Protein AF-A0A2J7PIQ2-F1 (afdb_monomer_lite)

Sequence (91 aa):
LKIGNRCFENVAKFRYLGTTITDRNLIQEEIKRRLNSGNACYHSVQNLLWVDNIKMDLREIGCNGIDWIDLAQDRDQRRALVNTVMNLPVP

Structure (mmCIF, N/CA/C/O backbone):
data_AF-A0A2J7PIQ2-F1
#
_entry.id   AF-A0A2J7PIQ2-F1
#
loop_
_atom_site.group_PDB
_atom_site.id
_atom_site.type_symbol
_atom_site.label_atom_id
_atom_site.label_alt_id
_atom_site.label_comp_id
_atom_site.label_asym_id
_atom_site.label_entity_id
_atom_site.label_seq_id
_atom_site.pdbx_PDB_ins_code
_atom_site.Cartn_x
_atom_site.Cartn_y
_atom_site.Cartn_z
_atom_site.occupancy
_atom_site.B_iso_or_equiv
_atom_site.auth_seq_id
_atom_site.auth_comp_id
_atom_site.auth_asym_id
_atom_site.auth_atom_id
_atom_site.pdbx_PDB_model_num
ATOM 1 N N . LEU A 1 1 ? -29.247 2.905 28.392 1.00 84.12 1 LEU A N 1
ATOM 2 C CA . LEU A 1 1 ? -29.404 4.349 28.066 1.00 84.12 1 LEU A CA 1
ATOM 3 C C . LEU A 1 1 ? -30.666 4.523 27.224 1.00 84.12 1 LEU A C 1
ATOM 5 O O . LEU A 1 1 ? -30.859 3.714 26.329 1.00 84.12 1 LEU A O 1
ATOM 9 N N . LYS A 1 2 ? -31.540 5.502 27.491 1.00 90.06 2 LYS A N 1
ATOM 10 C CA . LYS A 1 2 ? -32.768 5.718 26.698 1.00 90.06 2 LYS A CA 1
ATOM 11 C C . LYS A 1 2 ? -32.707 7.086 26.014 1.00 90.06 2 LYS A C 1
ATOM 13 O O . LYS A 1 2 ? -32.539 8.086 26.702 1.00 90.06 2 LYS A O 1
ATOM 18 N N . ILE A 1 3 ? -32.800 7.119 24.683 1.00 90.75 3 ILE A N 1
ATOM 19 C CA . ILE A 1 3 ? -32.808 8.353 23.876 1.00 90.75 3 ILE A CA 1
ATOM 20 C C . ILE A 1 3 ? -34.059 8.327 22.992 1.00 90.75 3 ILE A C 1
ATOM 22 O O . ILE A 1 3 ? -34.175 7.497 22.084 1.00 90.75 3 ILE A O 1
ATOM 26 N N . GLY A 1 4 ? -35.016 9.216 23.272 1.00 92.44 4 GLY A N 1
ATOM 27 C CA . GLY A 1 4 ? -36.346 9.185 22.654 1.00 92.44 4 GLY A CA 1
ATOM 28 C C . GLY A 1 4 ? -37.064 7.855 22.925 1.00 92.44 4 GLY A C 1
ATOM 29 O O . GLY A 1 4 ? -37.094 7.380 24.061 1.00 92.44 4 GLY A O 1
ATOM 30 N N . ASN A 1 5 ? -37.583 7.216 21.870 1.00 93.06 5 ASN A N 1
ATOM 31 C CA . ASN A 1 5 ? -38.215 5.889 21.947 1.00 93.06 5 ASN A CA 1
ATOM 32 C C . ASN A 1 5 ? -37.235 4.705 21.845 1.00 93.06 5 ASN A C 1
ATOM 34 O O . ASN A 1 5 ? -37.675 3.559 21.791 1.00 93.06 5 ASN A O 1
ATOM 38 N N . ARG A 1 6 ? -35.916 4.940 21.820 1.00 92.12 6 ARG A N 1
ATOM 39 C CA . ARG A 1 6 ? -34.911 3.870 21.706 1.00 92.12 6 ARG A CA 1
ATOM 40 C C . ARG A 1 6 ? -34.251 3.578 23.052 1.00 92.12 6 ARG A C 1
ATOM 42 O O . ARG A 1 6 ? -33.761 4.491 23.718 1.00 92.12 6 ARG A O 1
ATOM 49 N N . CYS A 1 7 ? -34.216 2.299 23.422 1.00 91.56 7 CYS A N 1
ATOM 50 C CA . CYS A 1 7 ? -33.466 1.779 24.563 1.00 91.56 7 CYS A CA 1
ATOM 51 C C . CYS A 1 7 ? -32.179 1.118 24.063 1.00 91.56 7 CYS A C 1
ATOM 53 O O . CYS A 1 7 ? -32.215 0.301 23.149 1.00 91.56 7 CYS A O 1
ATOM 55 N N . PHE A 1 8 ? -31.055 1.478 24.671 1.00 86.69 8 PHE A N 1
ATOM 56 C CA . PHE A 1 8 ? -29.738 0.932 24.370 1.00 86.69 8 PHE A CA 1
ATOM 57 C C . PHE A 1 8 ? -29.245 0.089 25.540 1.00 86.69 8 PHE A C 1
ATOM 59 O O . PHE A 1 8 ? -29.218 0.567 26.687 1.00 86.69 8 PHE A O 1
ATOM 66 N N . GLU A 1 9 ? -28.839 -1.133 25.216 1.00 87.75 9 GLU A N 1
ATOM 67 C CA . GLU A 1 9 ? -28.205 -2.086 26.122 1.00 87.75 9 GLU A CA 1
ATOM 68 C C . GLU A 1 9 ? -26.734 -1.732 26.359 1.00 87.75 9 GLU A C 1
ATOM 70 O O . GLU A 1 9 ? -26.084 -1.085 25.534 1.00 87.75 9 GLU A O 1
ATOM 75 N N . ASN A 1 10 ? -26.209 -2.144 27.513 1.00 84.56 10 ASN A N 1
ATOM 76 C CA . ASN A 1 10 ? -24.784 -2.043 27.793 1.00 84.56 10 ASN A CA 1
ATOM 77 C C . ASN A 1 10 ? -24.058 -3.205 27.102 1.00 84.56 10 ASN A C 1
ATOM 79 O O . ASN A 1 10 ? -24.435 -4.361 27.278 1.00 84.56 10 ASN A O 1
ATOM 83 N N . VAL A 1 11 ? -23.021 -2.892 26.326 1.00 85.31 11 VAL A N 1
ATOM 84 C CA . VAL A 1 11 ? -22.193 -3.888 25.641 1.00 85.31 11 VAL A CA 1
ATOM 85 C C . VAL A 1 11 ? -20.720 -3.632 25.946 1.00 85.31 11 VAL A C 1
ATOM 87 O O . VAL A 1 11 ? -20.246 -2.503 25.849 1.00 85.31 11 VAL A O 1
ATOM 90 N N . ALA A 1 12 ? -19.977 -4.689 26.283 1.00 84.94 12 ALA A N 1
ATOM 91 C CA . ALA A 1 12 ? -18.555 -4.592 26.640 1.00 84.94 12 ALA A CA 1
ATOM 92 C C . ALA A 1 12 ? -17.645 -4.232 25.447 1.00 84.94 12 ALA A C 1
ATOM 94 O O . ALA A 1 12 ? -16.556 -3.682 25.609 1.00 84.94 12 ALA A O 1
ATOM 95 N N . LYS A 1 13 ? -18.079 -4.550 24.222 1.00 86.25 13 LYS A N 1
ATOM 96 C CA . LYS A 1 13 ? -17.420 -4.120 22.986 1.00 86.25 13 LYS A CA 1
ATOM 97 C C . LYS A 1 13 ? -18.467 -3.735 21.954 1.00 86.25 13 LYS A C 1
ATOM 99 O O . LYS A 1 13 ? -19.460 -4.441 21.787 1.00 86.25 13 LYS A O 1
ATOM 104 N N . PHE A 1 14 ? -18.202 -2.677 21.208 1.00 86.69 14 PHE A N 1
ATOM 105 C CA . PHE A 1 14 ? -19.035 -2.252 20.093 1.00 86.69 14 PHE A CA 1
ATOM 106 C C . PHE A 1 14 ? -18.159 -1.949 18.883 1.00 86.69 14 PHE A C 1
ATOM 108 O O . PHE A 1 14 ? -17.078 -1.382 19.025 1.00 86.69 14 PHE A O 1
ATOM 115 N N . ARG A 1 15 ? -18.602 -2.332 17.683 1.00 87.12 15 ARG A N 1
ATOM 116 C CA . ARG A 1 15 ? -17.897 -1.983 16.448 1.00 87.12 15 ARG A CA 1
ATOM 117 C C . ARG A 1 15 ? -18.581 -0.796 15.791 1.00 87.12 15 ARG A C 1
ATOM 119 O O . ARG A 1 15 ? -19.750 -0.881 15.438 1.00 87.12 15 ARG A O 1
ATOM 126 N N . TYR A 1 16 ? -17.821 0.265 15.558 1.00 84.69 16 TYR A N 1
ATOM 127 C CA . TYR A 1 16 ? -18.278 1.466 14.878 1.00 84.69 16 TYR A CA 1
ATOM 128 C C . TYR A 1 16 ? -17.288 1.875 13.790 1.00 84.69 16 TYR A C 1
ATOM 130 O O . TYR A 1 16 ? -16.118 2.119 14.084 1.00 84.69 16 TYR A O 1
ATOM 138 N N . LEU A 1 17 ? -17.749 1.925 12.533 1.00 84.25 17 LEU A N 1
ATOM 139 C CA . LEU A 1 17 ? -16.933 2.310 11.368 1.00 84.25 17 LEU A CA 1
ATOM 140 C C . LEU A 1 17 ? -15.586 1.563 11.307 1.00 84.25 17 LEU A C 1
ATOM 142 O O . LEU A 1 17 ? -14.530 2.150 11.099 1.00 84.25 17 LEU A O 1
ATOM 146 N N . GLY A 1 18 ? -15.614 0.257 11.590 1.00 83.06 18 GLY A N 1
ATOM 147 C CA . GLY A 1 18 ? -14.412 -0.584 11.628 1.00 83.06 18 GLY A CA 1
ATOM 148 C C . GLY A 1 18 ? -13.570 -0.479 12.908 1.00 83.06 18 GLY A C 1
ATOM 149 O O . GLY A 1 18 ? -12.659 -1.276 13.091 1.00 83.06 18 GLY A O 1
ATOM 150 N N . THR A 1 19 ? -13.898 0.424 13.834 1.00 80.69 19 THR A N 1
ATOM 151 C CA . THR A 1 19 ? -13.226 0.579 15.136 1.00 80.69 19 THR A CA 1
ATOM 152 C C . THR A 1 19 ? -13.925 -0.241 16.205 1.00 80.69 19 THR A C 1
ATOM 154 O O . THR A 1 19 ? -15.141 -0.148 16.347 1.00 80.69 19 THR A O 1
ATOM 157 N N . THR A 1 20 ? -13.178 -1.025 16.985 1.00 85.25 20 THR A N 1
ATOM 158 C CA . THR A 1 20 ? -13.741 -1.691 18.168 1.00 85.25 20 THR A CA 1
ATOM 159 C C . THR A 1 20 ? -13.579 -0.776 19.377 1.00 85.25 20 THR A C 1
ATOM 161 O O . THR A 1 20 ? -12.471 -0.570 19.859 1.00 85.25 20 THR A O 1
ATOM 164 N N . ILE A 1 21 ? -14.691 -0.222 19.850 1.00 83.19 21 ILE A N 1
ATOM 165 C CA . ILE A 1 21 ? -14.772 0.597 21.056 1.00 83.19 21 ILE A CA 1
ATOM 166 C C . ILE A 1 21 ? -15.014 -0.353 22.228 1.00 83.19 21 ILE A C 1
ATOM 168 O O . ILE A 1 21 ? -15.967 -1.135 22.209 1.00 83.19 21 ILE A O 1
ATOM 172 N N . THR A 1 22 ? -14.137 -0.310 23.225 1.00 83.56 22 THR A N 1
ATOM 173 C CA . THR A 1 22 ? -14.263 -1.087 24.461 1.00 83.56 22 THR A CA 1
ATOM 174 C C . THR A 1 22 ? -14.199 -0.159 25.664 1.00 83.56 22 THR A C 1
ATOM 176 O O . THR A 1 22 ? -13.627 0.929 25.604 1.00 83.56 22 THR A O 1
ATOM 179 N N . ASP A 1 23 ? -14.764 -0.614 26.772 1.00 77.44 23 ASP A N 1
ATOM 180 C CA . ASP A 1 23 ? -14.681 0.024 28.087 1.00 77.44 23 ASP A CA 1
ATOM 181 C C . ASP A 1 23 ? -13.247 0.071 28.655 1.00 77.44 23 ASP A C 1
ATOM 183 O O . ASP A 1 23 ? -12.948 0.867 29.540 1.00 77.44 23 ASP A O 1
ATOM 187 N N . ARG A 1 24 ? -12.327 -0.732 28.107 1.00 76.81 24 ARG A N 1
ATOM 188 C CA . ARG A 1 24 ? -10.932 -0.869 28.566 1.00 76.81 24 ARG A CA 1
ATOM 189 C C . ARG A 1 24 ? -9.971 0.225 28.077 1.00 76.81 24 ARG A C 1
ATOM 191 O O . ARG A 1 24 ? -8.763 0.019 28.120 1.00 76.81 24 ARG A O 1
ATOM 198 N N . ASN A 1 25 ? -10.474 1.358 27.583 1.00 70.88 25 ASN A N 1
ATOM 199 C CA . ASN A 1 25 ? -9.673 2.500 27.108 1.00 70.88 25 ASN A CA 1
ATOM 200 C C . ASN A 1 25 ? -8.547 2.127 26.107 1.00 70.88 25 ASN A C 1
ATOM 202 O O . ASN A 1 25 ? -7.479 2.735 26.079 1.00 70.88 25 ASN A O 1
ATOM 206 N N . LEU A 1 26 ? -8.781 1.125 25.250 1.00 80.06 26 LEU A N 1
ATOM 207 C CA . LEU A 1 26 ? -7.792 0.595 24.292 1.00 80.06 26 LEU A CA 1
ATOM 208 C C . LEU A 1 26 ? -7.572 1.491 23.061 1.00 80.06 26 LEU A C 1
ATOM 210 O O . LEU A 1 26 ? -6.985 1.062 22.070 1.00 80.06 26 LEU A O 1
ATOM 214 N N . ILE A 1 27 ? -8.045 2.736 23.103 1.00 80.06 27 ILE A N 1
ATOM 215 C CA . ILE A 1 27 ? -7.997 3.667 21.972 1.00 80.06 27 ILE A CA 1
ATOM 216 C C . ILE A 1 27 ? -6.545 3.950 21.568 1.00 80.06 27 ILE A C 1
ATOM 218 O O . ILE A 1 27 ? -6.243 3.983 20.381 1.00 80.06 27 ILE A O 1
ATOM 222 N N . GLN A 1 28 ? -5.635 4.079 22.537 1.00 83.25 28 GLN A N 1
ATOM 223 C CA . GLN A 1 28 ? -4.209 4.303 22.267 1.00 83.25 28 GLN A CA 1
ATOM 224 C C . GLN A 1 28 ? -3.573 3.132 21.501 1.00 83.25 28 GLN A C 1
ATOM 226 O O . GLN A 1 28 ? -2.882 3.340 20.505 1.00 83.25 28 GLN A O 1
ATOM 231 N N . GLU A 1 29 ? -3.861 1.896 21.912 1.00 86.12 29 GLU A N 1
ATOM 232 C CA . GLU A 1 29 ? -3.366 0.691 21.236 1.00 86.12 29 GLU A CA 1
ATOM 233 C C . GLU A 1 29 ? -3.963 0.532 19.832 1.00 86.12 29 GLU A C 1
ATOM 235 O O . GLU A 1 29 ? -3.264 0.155 18.892 1.00 86.12 29 GLU A O 1
ATOM 240 N N . GLU A 1 30 ? -5.241 0.866 19.656 1.00 85.25 30 GLU A N 1
ATOM 241 C CA . GLU A 1 30 ? -5.900 0.864 18.348 1.00 85.25 30 GLU A CA 1
ATOM 242 C C . GLU A 1 30 ? -5.308 1.929 17.407 1.00 85.25 30 GLU A C 1
ATOM 244 O O . GLU A 1 30 ? -5.026 1.631 16.244 1.00 85.25 30 GLU A O 1
ATOM 249 N N . ILE A 1 31 ? -5.051 3.148 17.902 1.00 87.31 31 ILE A N 1
ATOM 250 C CA . ILE A 1 31 ? -4.379 4.216 17.141 1.00 87.31 31 ILE A CA 1
ATOM 251 C C . ILE A 1 31 ? -2.986 3.749 16.709 1.00 87.31 31 ILE A C 1
ATOM 253 O O . ILE A 1 31 ? -2.647 3.835 15.527 1.00 87.31 31 ILE A O 1
ATOM 257 N N . LYS A 1 32 ? -2.201 3.191 17.638 1.00 92.50 32 LYS A N 1
ATOM 258 C CA . LYS A 1 32 ? -0.862 2.663 17.352 1.00 92.50 32 LYS A CA 1
ATOM 259 C C . LYS A 1 32 ? -0.898 1.557 16.296 1.00 92.50 32 LYS A C 1
ATOM 261 O O . LYS A 1 32 ? -0.093 1.568 15.368 1.00 92.50 32 LYS A O 1
ATOM 266 N N . ARG A 1 33 ? -1.851 0.623 16.388 1.00 90.06 33 ARG A N 1
ATOM 267 C CA . ARG A 1 33 ? -2.033 -0.450 15.394 1.00 90.06 33 ARG A CA 1
ATOM 268 C C . ARG A 1 33 ? -2.343 0.093 14.002 1.00 90.06 33 ARG A C 1
ATOM 270 O O . ARG A 1 33 ? -1.750 -0.375 13.033 1.00 90.06 33 ARG A O 1
ATOM 277 N N . ARG A 1 34 ? -3.227 1.088 13.895 1.00 91.19 34 ARG A N 1
ATOM 278 C CA . ARG A 1 34 ? -3.572 1.721 12.611 1.00 91.19 34 ARG A CA 1
ATOM 279 C C . ARG A 1 34 ? -2.401 2.469 12.006 1.00 91.19 34 ARG A C 1
ATOM 281 O O . ARG A 1 34 ? -2.160 2.323 10.813 1.00 91.19 34 ARG A O 1
ATOM 288 N N . LEU A 1 35 ? -1.658 3.212 12.823 1.00 93.94 35 LEU A N 1
ATOM 289 C CA . LEU A 1 35 ? -0.460 3.910 12.369 1.00 93.94 35 LEU A CA 1
ATOM 290 C C . LEU A 1 35 ? 0.588 2.917 11.854 1.00 93.94 35 LEU A C 1
ATOM 292 O O . LEU A 1 35 ? 1.106 3.091 10.759 1.00 93.94 3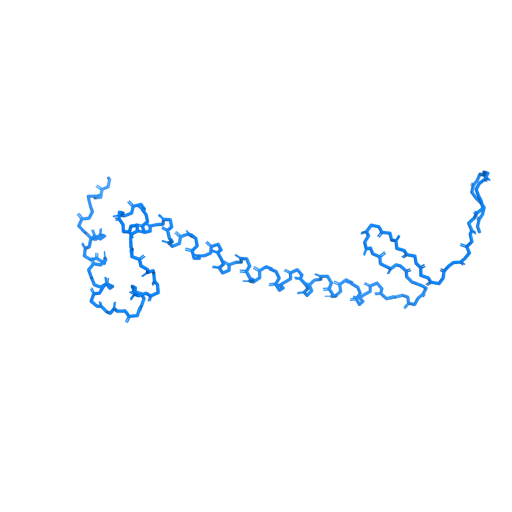5 LEU A O 1
ATOM 296 N N . ASN A 1 36 ? 0.841 1.833 12.591 1.00 95.75 36 ASN A N 1
ATOM 297 C CA . ASN A 1 36 ? 1.787 0.798 12.172 1.00 95.75 36 ASN A CA 1
ATOM 298 C C . ASN A 1 36 ? 1.361 0.115 10.864 1.00 95.75 36 ASN A C 1
ATOM 300 O O . ASN A 1 36 ? 2.192 -0.092 9.982 1.00 95.75 36 ASN A O 1
ATOM 304 N N . SER A 1 37 ? 0.073 -0.211 10.717 1.00 94.38 37 SER A N 1
ATOM 305 C CA . SER A 1 37 ? -0.461 -0.779 9.474 1.00 94.38 37 SER A CA 1
ATOM 306 C C . SER A 1 37 ? -0.360 0.207 8.307 1.00 94.38 37 SER A C 1
ATOM 308 O O . SER A 1 37 ? 0.041 -0.187 7.212 1.00 94.38 37 SER A O 1
ATOM 310 N N . GLY A 1 38 ? -0.661 1.486 8.550 1.00 94.62 38 GLY A N 1
ATOM 311 C CA . GLY A 1 38 ? -0.509 2.561 7.574 1.00 94.62 38 GLY A CA 1
ATOM 312 C C . GLY A 1 38 ? 0.942 2.738 7.134 1.00 94.62 38 GLY A C 1
ATOM 313 O O . GLY A 1 38 ? 1.201 2.776 5.939 1.00 94.62 38 GLY A O 1
ATOM 314 N N . ASN A 1 39 ? 1.894 2.743 8.069 1.00 95.12 39 ASN A N 1
ATOM 315 C CA . ASN A 1 39 ? 3.323 2.833 7.763 1.00 95.12 39 ASN A CA 1
ATOM 316 C C . ASN A 1 39 ? 3.823 1.625 6.961 1.00 95.12 39 ASN A C 1
ATOM 318 O O . ASN A 1 39 ? 4.579 1.795 6.007 1.00 95.12 39 ASN A O 1
ATOM 322 N N . ALA A 1 40 ? 3.387 0.410 7.308 1.00 93.25 40 ALA A N 1
ATOM 323 C CA . ALA A 1 40 ? 3.736 -0.789 6.547 1.00 93.25 40 ALA A CA 1
ATOM 324 C C . ALA A 1 40 ? 3.223 -0.708 5.097 1.00 93.25 40 ALA A C 1
ATOM 326 O O . ALA A 1 40 ? 3.959 -1.010 4.155 1.00 93.25 40 ALA A O 1
ATOM 327 N N . CYS A 1 41 ? 1.982 -0.244 4.912 1.00 93.81 41 CYS A N 1
ATOM 328 C CA . CYS A 1 41 ? 1.413 0.002 3.589 1.00 93.81 41 CYS A CA 1
ATOM 329 C C . CYS A 1 41 ? 2.182 1.104 2.843 1.00 93.81 41 CYS A C 1
ATOM 331 O O . CYS A 1 41 ? 2.583 0.900 1.702 1.00 93.81 41 CYS A O 1
ATOM 333 N N . TYR A 1 42 ? 2.464 2.228 3.508 1.00 90.56 42 TYR A N 1
ATOM 334 C CA . TYR A 1 42 ? 3.194 3.362 2.947 1.00 90.56 42 TYR A CA 1
ATOM 335 C C . TYR A 1 42 ? 4.552 2.941 2.382 1.00 90.56 42 TYR A C 1
ATOM 337 O O . TYR A 1 42 ? 4.822 3.198 1.215 1.00 90.56 42 TYR A O 1
ATOM 345 N N . HIS A 1 43 ? 5.373 2.228 3.156 1.00 89.44 43 HIS A N 1
ATOM 346 C CA . HIS A 1 43 ? 6.680 1.769 2.678 1.00 89.44 43 HIS A CA 1
ATOM 347 C C . HIS A 1 43 ? 6.574 0.766 1.524 1.00 89.44 43 HIS A C 1
ATOM 349 O O . HIS A 1 43 ? 7.389 0.796 0.604 1.00 89.44 43 HIS A O 1
ATOM 355 N N . SER A 1 44 ? 5.557 -0.097 1.541 1.00 85.12 44 SER A N 1
ATOM 356 C CA . SER A 1 44 ? 5.324 -1.053 0.454 1.00 85.12 44 SER A CA 1
ATOM 357 C C . SER A 1 44 ? 4.941 -0.338 -0.847 1.00 85.12 44 SER A C 1
ATOM 359 O O . SER A 1 44 ? 5.495 -0.629 -1.904 1.00 85.12 44 SER A O 1
ATOM 361 N N . VAL A 1 45 ? 4.032 0.638 -0.768 1.00 88.81 45 VAL A N 1
ATOM 362 C CA . VAL A 1 45 ? 3.559 1.421 -1.921 1.00 88.81 45 VAL A CA 1
ATOM 363 C C . VAL A 1 45 ? 4.624 2.399 -2.417 1.00 88.81 45 VAL A C 1
ATOM 365 O O . VAL A 1 45 ? 4.771 2.572 -3.621 1.00 88.81 45 VAL A O 1
ATOM 368 N N . GLN A 1 46 ? 5.406 3.005 -1.522 1.00 90.06 46 GLN A N 1
ATOM 369 C CA . GLN A 1 46 ? 6.481 3.929 -1.882 1.00 90.06 46 GLN A CA 1
ATOM 370 C C . GLN A 1 46 ? 7.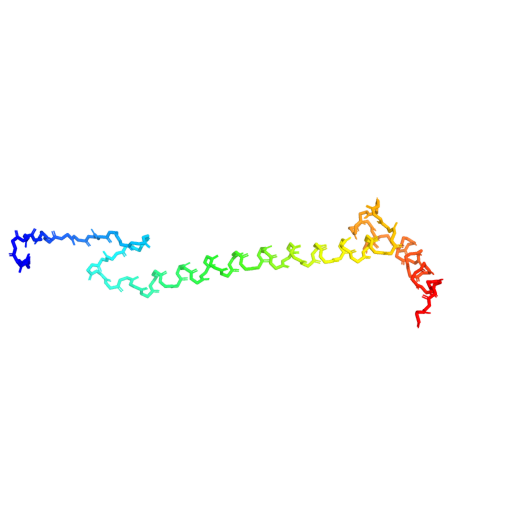505 3.265 -2.811 1.00 90.06 46 GLN A C 1
ATOM 372 O O . GLN A 1 46 ? 7.904 3.869 -3.803 1.00 90.06 46 GLN A O 1
ATOM 377 N N . ASN A 1 47 ? 7.888 2.018 -2.525 1.00 84.06 47 ASN A N 1
ATOM 378 C CA . ASN A 1 47 ? 8.813 1.265 -3.372 1.00 84.06 47 ASN A CA 1
ATOM 379 C C . ASN A 1 47 ? 8.219 0.967 -4.754 1.00 84.06 47 ASN A C 1
ATOM 381 O O . ASN A 1 47 ? 8.922 1.088 -5.754 1.00 84.06 47 ASN A O 1
ATOM 385 N N . LEU A 1 48 ? 6.930 0.618 -4.816 1.00 87.00 48 LEU A N 1
ATOM 386 C CA . LEU A 1 48 ? 6.236 0.372 -6.084 1.00 87.00 48 LEU A CA 1
ATOM 387 C C . LEU A 1 48 ? 6.204 1.633 -6.952 1.00 87.00 48 LEU A C 1
ATOM 389 O O . LEU A 1 48 ? 6.615 1.583 -8.105 1.00 87.00 48 LEU A O 1
ATOM 393 N N . LEU A 1 49 ? 5.822 2.775 -6.373 1.00 89.00 49 LEU A N 1
ATOM 394 C CA . LEU A 1 49 ? 5.801 4.057 -7.084 1.00 89.00 49 LEU A CA 1
ATOM 395 C C . LEU A 1 49 ? 7.188 4.459 -7.602 1.00 89.00 49 LEU A C 1
ATOM 397 O O . LEU A 1 49 ? 7.307 5.024 -8.685 1.00 89.00 49 LEU A O 1
ATOM 401 N N . TRP A 1 50 ? 8.244 4.165 -6.841 1.00 86.62 50 TRP A N 1
ATOM 402 C CA . TRP A 1 50 ? 9.615 4.454 -7.262 1.00 86.62 50 TRP A CA 1
ATOM 403 C C . TRP A 1 50 ? 10.034 3.608 -8.471 1.00 86.62 50 TRP A C 1
ATOM 405 O O . TRP A 1 50 ? 10.603 4.134 -9.426 1.00 86.62 50 TRP A O 1
ATOM 415 N N . VAL A 1 51 ? 9.700 2.314 -8.461 1.00 85.81 51 VAL A N 1
ATOM 416 C CA . VAL A 1 51 ? 9.946 1.403 -9.590 1.00 85.81 51 VAL A CA 1
ATOM 417 C C . VAL A 1 51 ? 9.124 1.805 -10.817 1.00 85.81 51 VAL A C 1
ATOM 419 O O . VAL A 1 51 ? 9.652 1.804 -11.928 1.00 85.81 51 VAL A O 1
ATOM 422 N N . ASP A 1 52 ? 7.860 2.190 -10.631 1.00 87.81 52 ASP A N 1
ATOM 423 C CA . ASP A 1 52 ? 6.990 2.630 -11.724 1.00 87.81 52 ASP A CA 1
ATOM 424 C C . ASP A 1 52 ? 7.510 3.912 -12.390 1.00 87.81 52 ASP A C 1
ATOM 426 O O . ASP A 1 52 ? 7.498 4.001 -13.618 1.00 87.81 52 ASP A O 1
ATOM 430 N N . ASN A 1 53 ? 8.045 4.860 -11.611 1.00 87.62 53 ASN A N 1
ATOM 431 C CA . ASN A 1 53 ? 8.683 6.063 -12.151 1.00 87.62 53 ASN A CA 1
ATOM 432 C C . ASN A 1 53 ? 9.922 5.722 -12.992 1.00 87.62 53 ASN A C 1
ATOM 434 O O . ASN A 1 53 ? 10.025 6.175 -14.126 1.00 87.62 53 ASN A O 1
ATOM 438 N N . ILE A 1 54 ? 10.817 4.858 -12.497 1.00 86.06 54 ILE A N 1
ATOM 439 C CA . ILE A 1 54 ? 11.995 4.416 -13.269 1.00 86.06 54 ILE A CA 1
ATOM 440 C C . ILE A 1 54 ? 11.562 3.741 -14.573 1.00 86.06 54 ILE A C 1
ATOM 442 O O . ILE A 1 54 ? 12.123 3.992 -15.639 1.00 86.06 54 ILE A O 1
ATOM 446 N N . LYS A 1 55 ? 10.542 2.882 -14.507 1.00 87.00 55 LYS A N 1
ATOM 447 C CA . LYS A 1 55 ? 10.010 2.188 -15.680 1.00 87.00 55 LYS A CA 1
ATOM 448 C C . LYS A 1 55 ? 9.388 3.158 -16.688 1.00 87.00 55 LYS A C 1
ATOM 450 O O . LYS A 1 55 ? 9.491 2.931 -17.894 1.00 87.00 55 LYS A O 1
ATOM 455 N N . MET A 1 56 ? 8.753 4.224 -16.209 1.00 87.50 56 MET A N 1
ATOM 456 C CA . MET A 1 56 ? 8.203 5.289 -17.042 1.00 87.50 56 MET A CA 1
ATOM 457 C C . MET A 1 56 ? 9.309 6.093 -17.738 1.00 87.50 56 MET A C 1
ATOM 459 O O . MET A 1 56 ? 9.225 6.283 -18.950 1.00 87.50 56 MET A O 1
ATOM 463 N N . ASP A 1 57 ? 10.370 6.469 -17.025 1.00 86.12 57 ASP A N 1
ATOM 464 C CA . ASP A 1 57 ? 11.510 7.192 -17.606 1.00 86.12 57 ASP A CA 1
ATOM 465 C C . ASP A 1 57 ? 12.219 6.337 -18.672 1.00 86.12 57 ASP A C 1
ATOM 467 O O . ASP A 1 57 ? 12.504 6.792 -19.780 1.00 86.12 57 ASP A O 1
ATOM 471 N N . LEU A 1 58 ? 12.434 5.045 -18.393 1.00 86.25 58 LEU A N 1
ATOM 472 C CA . LEU A 1 58 ? 12.989 4.103 -19.373 1.00 86.25 58 LEU A CA 1
ATOM 473 C C . LEU A 1 58 ? 12.103 3.978 -20.618 1.00 86.25 58 LEU A C 1
ATOM 475 O O . LEU A 1 58 ? 12.618 3.835 -21.730 1.00 86.25 58 LEU A O 1
ATOM 479 N N . ARG A 1 59 ? 10.778 4.053 -20.456 1.00 86.69 59 ARG A N 1
ATOM 480 C CA . ARG A 1 59 ? 9.834 4.060 -21.577 1.00 86.69 59 ARG A CA 1
ATOM 481 C C . ARG A 1 59 ? 9.975 5.304 -22.442 1.00 86.69 59 ARG A C 1
ATOM 483 O O . ARG A 1 59 ? 9.912 5.179 -23.665 1.00 86.69 59 ARG A O 1
ATOM 490 N N . GLU A 1 60 ? 10.155 6.466 -21.830 1.00 86.19 60 GLU A N 1
ATOM 491 C CA . GLU A 1 60 ? 10.336 7.736 -22.534 1.00 86.19 60 GLU A CA 1
ATOM 492 C C . GLU A 1 60 ? 11.614 7.736 -23.385 1.00 86.19 60 GLU A C 1
ATOM 494 O O . GLU A 1 60 ? 11.596 8.166 -24.535 1.00 86.19 60 GLU A O 1
ATOM 499 N N . ILE A 1 61 ? 12.689 7.135 -22.869 1.00 84.19 61 ILE A N 1
ATOM 500 C CA . ILE A 1 61 ? 13.977 6.992 -23.567 1.00 84.19 61 ILE A CA 1
ATOM 501 C C . ILE A 1 61 ? 13.925 5.903 -24.669 1.00 84.19 61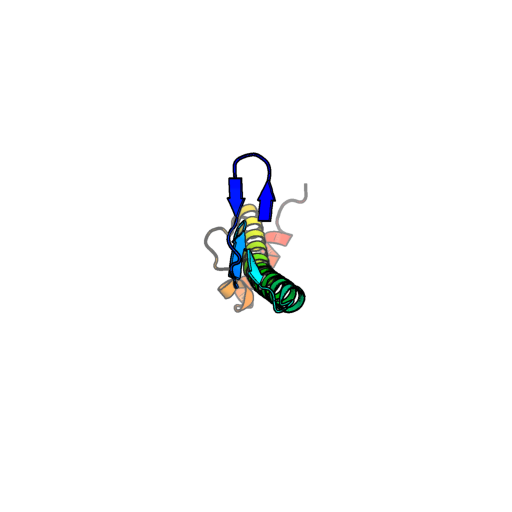 ILE A C 1
ATOM 503 O O . ILE A 1 61 ? 14.851 5.761 -25.466 1.00 84.19 61 ILE A O 1
ATOM 507 N N . GLY A 1 62 ? 12.837 5.127 -24.756 1.00 83.31 62 GLY A N 1
ATOM 508 C CA . GLY A 1 62 ? 12.664 4.049 -25.739 1.00 83.31 62 GLY A CA 1
ATOM 509 C C . GLY A 1 62 ? 13.206 2.682 -25.296 1.00 83.31 62 GLY A C 1
ATOM 510 O O . GLY A 1 62 ? 13.213 1.735 -26.082 1.00 83.31 62 GLY A O 1
ATOM 511 N N . CYS A 1 63 ? 13.592 2.529 -24.029 1.00 81.62 63 CYS A N 1
ATOM 512 C CA . CYS A 1 63 ? 14.139 1.306 -23.431 1.00 81.62 63 CYS A CA 1
ATOM 513 C C . CYS A 1 63 ? 13.058 0.362 -22.850 1.00 81.62 63 CYS A C 1
ATOM 515 O O . CYS A 1 63 ? 13.294 -0.330 -21.864 1.00 81.62 63 CYS A O 1
ATOM 517 N N . ASN A 1 64 ? 11.872 0.293 -23.469 1.00 76.62 64 ASN A N 1
ATOM 518 C CA . ASN A 1 64 ? 10.687 -0.432 -22.964 1.00 76.62 64 ASN A CA 1
ATOM 519 C C . ASN A 1 64 ? 10.877 -1.932 -22.669 1.00 76.62 64 ASN A C 1
ATOM 521 O O . ASN A 1 64 ? 10.085 -2.510 -21.928 1.00 76.62 64 ASN A O 1
ATOM 525 N N . GLY A 1 65 ? 11.862 -2.574 -23.299 1.00 78.50 65 GLY A N 1
ATOM 526 C CA . GLY A 1 65 ? 12.108 -4.013 -23.183 1.00 78.50 65 GLY A CA 1
ATOM 527 C C . GLY A 1 65 ? 13.192 -4.398 -22.179 1.00 78.50 65 GLY A C 1
ATOM 528 O O . GLY A 1 65 ? 13.501 -5.581 -22.081 1.00 78.50 65 GLY A O 1
ATOM 529 N N . ILE A 1 66 ? 13.798 -3.431 -21.486 1.00 81.00 66 ILE A N 1
ATOM 530 C CA . ILE A 1 66 ? 14.931 -3.688 -20.599 1.00 81.00 66 ILE A CA 1
ATOM 531 C C . ILE A 1 66 ? 14.443 -3.795 -19.151 1.00 81.00 66 ILE A C 1
ATOM 533 O O . ILE A 1 66 ? 13.749 -2.901 -18.664 1.00 81.00 66 ILE A O 1
ATOM 537 N N . ASP A 1 67 ? 14.807 -4.879 -18.459 1.00 84.50 67 ASP A N 1
ATOM 538 C CA . ASP A 1 67 ? 14.585 -4.986 -17.017 1.00 84.50 67 ASP A CA 1
ATOM 539 C C . ASP A 1 67 ? 15.527 -4.020 -16.282 1.00 84.50 67 ASP A C 1
ATOM 541 O O . ASP A 1 67 ? 16.744 -4.021 -16.480 1.00 84.50 67 ASP A O 1
ATOM 545 N N . TRP A 1 68 ? 14.960 -3.172 -15.425 1.00 82.44 68 TRP A N 1
ATOM 546 C CA . TRP A 1 68 ? 15.731 -2.220 -14.630 1.00 82.44 68 TRP A CA 1
ATOM 547 C C . TRP A 1 68 ? 16.655 -2.928 -13.630 1.00 82.44 68 TRP A C 1
ATOM 549 O O . TRP A 1 68 ? 17.692 -2.369 -13.267 1.00 82.44 68 TRP A O 1
ATOM 559 N N . ILE A 1 69 ? 16.304 -4.146 -13.198 1.00 85.19 69 ILE A N 1
ATOM 560 C CA . ILE A 1 69 ? 17.137 -4.955 -12.302 1.00 85.19 69 ILE A CA 1
ATOM 561 C C . ILE A 1 69 ? 18.411 -5.384 -13.034 1.00 85.19 69 ILE A C 1
ATOM 563 O O . ILE A 1 69 ? 19.506 -5.210 -12.497 1.00 85.19 69 ILE A O 1
ATOM 567 N N . ASP A 1 70 ? 18.279 -5.854 -14.275 1.00 85.56 70 ASP A N 1
ATOM 568 C CA . ASP A 1 70 ? 19.415 -6.235 -15.117 1.00 85.56 70 ASP A CA 1
ATOM 569 C C . ASP A 1 70 ? 20.289 -5.012 -15.444 1.00 85.56 70 ASP A C 1
ATOM 571 O O . ASP A 1 70 ? 21.509 -5.073 -15.286 1.00 85.56 70 ASP A O 1
ATOM 575 N N . LEU A 1 71 ? 19.678 -3.856 -15.750 1.00 83.88 71 LEU A N 1
ATOM 576 C CA . LEU A 1 71 ? 20.393 -2.582 -15.956 1.00 83.88 71 LEU A CA 1
ATOM 577 C C . LEU A 1 71 ? 21.208 -2.143 -14.736 1.00 83.88 71 LEU A C 1
ATOM 579 O O . LEU A 1 71 ? 22.273 -1.539 -14.879 1.00 83.88 71 LEU A O 1
ATOM 583 N N . ALA A 1 72 ? 20.683 -2.376 -13.530 1.00 81.56 72 ALA A N 1
ATOM 584 C CA . ALA A 1 72 ? 21.342 -1.989 -12.289 1.00 81.56 72 ALA A CA 1
ATOM 585 C C . ALA A 1 72 ? 22.513 -2.920 -11.937 1.00 81.56 72 ALA A C 1
ATOM 587 O O . ALA A 1 72 ? 23.462 -2.480 -11.281 1.00 81.56 72 ALA A O 1
ATOM 588 N N . GLN A 1 73 ? 22.450 -4.184 -12.363 1.00 87.62 73 GLN A N 1
ATOM 589 C CA . GLN A 1 73 ? 23.459 -5.203 -12.070 1.00 87.62 73 GLN A CA 1
ATOM 590 C C . GLN A 1 73 ? 24.555 -5.286 -13.141 1.00 87.62 73 GLN A C 1
ATOM 592 O O . GLN A 1 73 ? 25.722 -5.500 -12.804 1.00 87.62 73 GLN A O 1
ATOM 597 N N . ASP A 1 74 ? 24.214 -5.082 -14.413 1.00 90.69 74 ASP A N 1
ATOM 598 C CA . ASP A 1 74 ? 25.145 -5.183 -15.532 1.00 90.69 74 ASP A CA 1
ATOM 599 C C . ASP A 1 74 ? 25.794 -3.822 -15.854 1.00 90.69 74 ASP A C 1
ATOM 601 O O . ASP A 1 74 ? 25.161 -2.838 -16.253 1.00 90.69 74 ASP A O 1
ATOM 605 N N . ARG A 1 75 ? 27.121 -3.761 -15.697 1.00 89.25 75 ARG A N 1
ATOM 606 C CA . ARG A 1 75 ? 27.916 -2.549 -15.941 1.00 89.25 75 ARG A CA 1
ATOM 607 C C . ARG A 1 75 ? 27.886 -2.103 -17.406 1.00 89.25 75 ARG A C 1
ATOM 609 O O . ARG A 1 75 ? 27.927 -0.898 -17.668 1.00 89.25 75 ARG A O 1
ATOM 616 N N . ASP A 1 76 ? 27.881 -3.039 -18.349 1.00 90.62 76 ASP A N 1
ATOM 617 C CA . ASP A 1 76 ? 27.894 -2.742 -19.779 1.00 90.62 76 ASP A CA 1
ATOM 618 C C . ASP A 1 76 ? 26.530 -2.235 -20.245 1.00 90.62 76 ASP A C 1
ATOM 620 O O . ASP A 1 76 ? 26.479 -1.243 -20.979 1.00 90.62 76 ASP A O 1
ATOM 624 N N . GLN A 1 77 ? 25.440 -2.810 -19.732 1.00 86.31 77 GLN A N 1
ATOM 625 C CA . GLN A 1 77 ? 24.089 -2.285 -19.924 1.00 86.31 77 GLN A CA 1
ATOM 626 C C . GLN A 1 77 ? 23.948 -0.871 -19.352 1.00 86.31 77 GLN A C 1
ATOM 628 O O . GLN A 1 77 ? 23.468 0.031 -20.044 1.00 86.31 77 GLN A O 1
ATOM 633 N N . ARG A 1 78 ? 24.453 -0.627 -18.133 1.00 87.12 78 ARG A N 1
ATOM 634 C CA . ARG A 1 78 ? 24.470 0.719 -17.542 1.00 87.12 78 ARG A CA 1
ATOM 635 C C . ARG A 1 78 ? 25.234 1.718 -18.414 1.00 87.12 78 ARG A C 1
ATOM 637 O O . ARG A 1 78 ? 24.782 2.846 -18.603 1.00 87.12 78 ARG A O 1
ATOM 644 N N . ARG A 1 79 ? 26.384 1.323 -18.96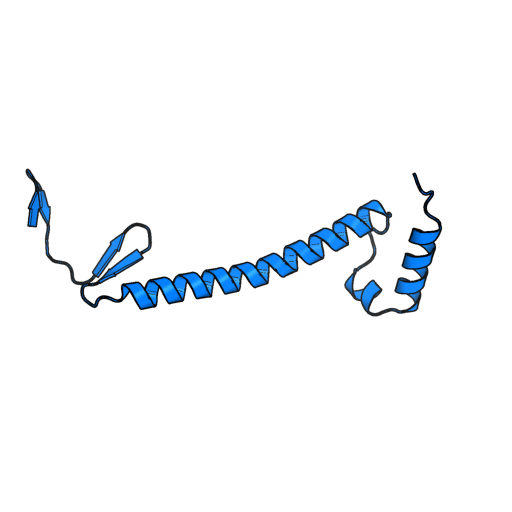8 1.00 89.56 79 ARG A N 1
ATOM 645 C CA . ARG A 1 79 ? 27.181 2.170 -19.872 1.00 89.56 79 ARG A CA 1
ATOM 646 C C . ARG A 1 79 ? 26.446 2.455 -21.185 1.00 89.56 79 ARG A C 1
ATOM 648 O O . ARG A 1 79 ? 26.470 3.593 -21.647 1.00 89.56 79 ARG A O 1
ATOM 655 N N . ALA A 1 80 ? 25.790 1.455 -21.773 1.00 87.19 80 ALA A N 1
ATOM 656 C CA . ALA A 1 80 ? 25.007 1.618 -22.997 1.00 87.19 80 ALA A CA 1
ATOM 657 C C . ALA A 1 80 ? 23.826 2.584 -22.801 1.00 87.19 80 ALA A C 1
ATOM 659 O O . ALA A 1 80 ? 23.601 3.455 -23.644 1.00 87.19 80 ALA A O 1
ATOM 660 N N . LEU A 1 81 ? 23.131 2.491 -21.662 1.00 85.88 81 LEU A N 1
ATOM 661 C CA . LEU A 1 81 ? 22.054 3.412 -21.300 1.00 85.88 81 LEU A CA 1
ATOM 662 C C . LEU A 1 81 ? 22.566 4.853 -21.172 1.00 85.88 81 LEU A C 1
ATOM 664 O O . LEU A 1 81 ? 22.012 5.754 -21.793 1.00 85.88 81 LEU A O 1
ATOM 668 N N . VAL A 1 82 ? 23.664 5.071 -20.436 1.00 86.88 82 VAL A N 1
ATOM 669 C CA . VAL A 1 82 ? 24.273 6.406 -20.284 1.00 86.88 82 VAL A CA 1
ATOM 670 C C . VAL A 1 82 ? 24.673 6.992 -21.639 1.00 86.88 82 VAL A C 1
ATOM 672 O O . VAL A 1 82 ? 24.370 8.148 -21.911 1.00 86.88 82 VAL A O 1
ATOM 675 N N . ASN A 1 83 ? 25.288 6.202 -22.522 1.00 86.69 83 ASN A N 1
ATOM 676 C CA . ASN A 1 83 ? 25.634 6.662 -23.869 1.00 86.69 83 ASN A CA 1
ATOM 677 C C . ASN A 1 83 ? 24.392 7.026 -24.694 1.00 86.69 83 ASN A C 1
ATOM 679 O O . ASN A 1 83 ? 24.427 7.989 -25.452 1.00 86.69 83 ASN A O 1
ATOM 683 N N . THR A 1 84 ? 23.301 6.272 -24.550 1.00 85.75 84 THR A N 1
ATOM 684 C CA . THR A 1 84 ? 22.034 6.560 -25.236 1.00 85.75 84 THR A CA 1
ATOM 685 C C . THR A 1 84 ? 21.465 7.894 -24.764 1.00 85.75 84 THR A C 1
ATOM 687 O O . THR A 1 84 ? 21.171 8.746 -25.593 1.00 85.75 84 THR A O 1
ATOM 690 N N . VAL A 1 85 ? 21.416 8.116 -23.446 1.00 84.31 85 VAL A N 1
ATOM 691 C CA . VAL A 1 85 ? 20.953 9.375 -22.841 1.00 84.31 85 VAL A CA 1
ATOM 692 C C . VAL A 1 85 ? 21.814 10.564 -23.274 1.00 84.31 85 VAL A C 1
ATOM 694 O O . VAL A 1 85 ? 21.278 11.601 -23.642 1.00 84.31 85 VAL A O 1
ATOM 697 N N . MET A 1 86 ? 23.141 10.418 -23.289 1.00 86.00 86 MET A N 1
ATOM 698 C CA . MET A 1 86 ? 24.061 11.494 -23.687 1.00 86.00 86 MET A CA 1
ATOM 699 C C . MET A 1 86 ? 23.994 11.845 -25.182 1.00 86.00 86 MET A C 1
ATOM 701 O O . MET A 1 86 ? 24.406 12.937 -25.563 1.00 86.00 86 MET A O 1
ATOM 705 N N . ASN A 1 87 ? 23.493 10.932 -26.019 1.00 84.44 87 ASN A N 1
ATOM 706 C CA . ASN A 1 87 ? 23.310 11.140 -27.457 1.00 84.44 87 ASN A CA 1
ATOM 707 C C . ASN A 1 87 ? 21.879 11.576 -27.824 1.00 84.44 87 ASN A C 1
ATOM 709 O O . ASN A 1 87 ? 21.602 11.784 -29.008 1.00 84.44 87 ASN A O 1
ATOM 713 N N . LEU A 1 88 ? 20.967 11.701 -26.849 1.00 78.38 88 LEU A N 1
ATOM 714 C CA . LEU A 1 88 ? 19.646 12.275 -27.096 1.00 78.38 88 LEU A CA 1
ATOM 715 C C . LEU A 1 88 ? 19.802 13.760 -27.467 1.00 78.38 88 LEU A C 1
ATOM 717 O O . LEU A 1 88 ? 20.558 14.477 -26.806 1.00 78.38 88 LEU A O 1
ATOM 721 N N . PRO A 1 89 ? 19.097 14.248 -28.503 1.00 71.12 89 PRO A N 1
ATOM 722 C CA . PRO A 1 89 ? 19.076 15.669 -28.809 1.00 71.12 89 PRO A CA 1
ATOM 723 C C . PRO A 1 89 ? 18.510 16.429 -27.607 1.00 71.12 89 PRO A C 1
ATOM 725 O O . PRO A 1 89 ? 17.400 16.143 -27.157 1.00 71.12 89 PRO A O 1
ATOM 728 N N . VAL A 1 90 ? 19.278 17.382 -27.084 1.00 62.25 90 VAL A N 1
ATOM 729 C CA . VAL A 1 90 ? 18.790 18.296 -26.047 1.00 62.25 90 VAL A CA 1
ATOM 730 C C . VAL A 1 90 ? 17.734 19.207 -26.693 1.00 62.25 90 VAL A C 1
ATOM 732 O O . VAL A 1 90 ? 18.010 19.718 -27.783 1.00 62.25 90 VAL A O 1
ATOM 735 N N . PRO A 1 91 ? 16.542 19.378 -26.094 1.00 61.34 91 PRO A N 1
ATOM 736 C CA . PRO A 1 91 ? 15.542 20.321 -26.594 1.00 61.34 91 PRO A CA 1
ATOM 737 C C . PRO A 1 91 ? 16.022 21.778 -26.552 1.00 61.34 91 PRO A C 1
AT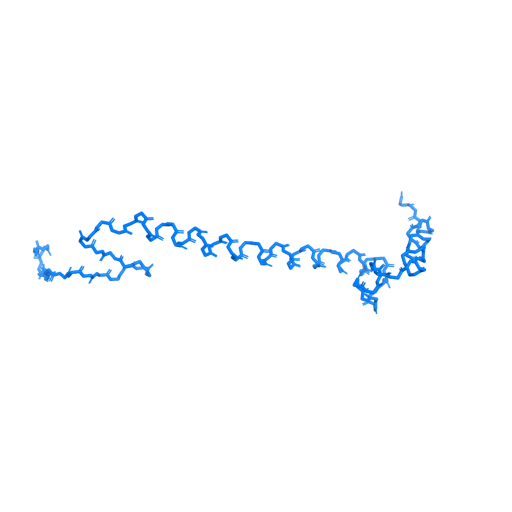OM 739 O O . PRO A 1 91 ? 16.837 22.122 -25.663 1.00 61.34 91 PRO A O 1
#

Foldseek 3Di:
DDDPPDDDDDDQWDADPNDIDGPPPCVVVVVVVVVVVVVVVVVVVVVVVVLVVVCVVCVVLVNNPDDVVCCVVDPVSVVVVVVSVVPPDDD

Secondary structure (DSSP, 8-state):
-EETTEE----SEEEETTEEEETT-THHHHHHHHHHHHHHHHHHHHHHHHHHHHHHHHHHTT-TT--HHHHHH-HHHHHHHHHHHHTSPP-

pLDDT: mean 85.69, std 5.89, range [61.34, 95.75]

Organism: NCBI:txid105785

Radius of gyration: 26.78 Å; chains: 1; bounding box: 66×27×57 Å

=== Feature glossary ===
The record interleaves many kinds of information about one protein. Here is each kind framed as the question it answers.

Q: What does the local fold look like, residue by residue?
A: A 3Di character summarizes, for each residue, the relative orientation of the Cα frame of its nearest spatial neighbor. Because it encodes fold topology rather than chemistry, 3Di alignments detect remote structural similarity that sequence alignment misses.

Q: Which residues are in helices, strands, or loops?
A: Secondary structure is the local, repeating backbone conformation. DSSP classifies it into eight states by reading the hydrogen-bond network: three helix types (H, G, I), two β types (E, B), two non-regular types (T, S), and unstructured coil (-).

Q: How big and how compact is the whole molecule?
A: Three whole-structure scalars: the radius of gyration (RMS distance of Cα from centroid, in Å), the count of Cα–Cα contacts (pairs closer than 8 Å and separated by more than four residues in sequence — i.e. tertiary, not local, contacts), and the bounding-box dimensions. Together they distinguish compact globular folds from extended fibres or disordered chains.

Q: How confident is the AlphaFold model at each residue?
A: For AlphaFold models, the B-factor field carries pLDDT — the model's own estimate of local accuracy on a 0–100 scale. Regions with pLDDT<50 should be treated as essentially unmodeled; they often correspond to intrinsically disordered segments.

Q: What family and function is it annotated with?
A: Functional annotations link the protein to curated databases. InterPro entries identify conserved domains and families by matching the sequence against member-database signatures (Pfam, PROSITE, CDD, …). Gene Ontology (GO) terms describe molecular function, biological process, and cellular component in a controlled vocabulary. CATH places the structure in a hierarchical fold classification (Class/Architecture/Topology/Homologous-superfamily). The organism is the source species.

Q: What known structures does this most resemble?
A: Nearest PDB neighbors are the top structural matches found by Foldseek when searching this structure against the entire Protein Data Bank. Each hit reports a TM-score (0 to 1; >0.5 almost always implies the same fold) and an E-value. These are *structural* homologs — they may share no detectable sequence similarity.

Q: Which residues are buried vs exposed?
A: Solvent-accessible surface area (SASA) is the area in Å² traced out by the centre of a 1.4 Å probe sphere (a water molecule) rolled over the protein's van der Waals surface (Shrake–Rupley / Lee–Richards construction). Buried residues have near-zero SASA; fully exposed residues can exceed 200 Å². The total SASA scales roughly with the number of surface residues.

Q: What are the backbone torsion angles?
A: φ (phi) and ψ (psi) are the two rotatable backbone dihedrals per residue: φ is the C(i-1)–N–Cα–C torsion, ψ is the N–Cα–C–N(i+1) torsion, both in degrees on (−180°, 180°]. α-helical residues cluster near (−60°, −45°); β-strand residues near (−120°, +130°). A Ramachandran plot is simply a scatter of (φ, ψ) for every residue.

Q: Are the domains correctly placed relative to each other?
A: Predicted aligned error is AlphaFold's pairwise confidence. Unlike pLDDT (per-residue), PAE is per-residue-pair and captures whether two parts of the structure are correctly placed relative to each other. Units are ångströms of expected positional error.

Q: What if only a Cα trace is available?
A: P-SEA three-state annotation labels each residue as helix, strand, or coil based purely on the geometry of the Cα trace. It serves as a fallback when the full backbone (and thus DSSP) is unavailable.

Q: What is the amino-acid chain?
A: This is the polypeptide sequence — one letter per residue, N-terminus first. Length ranges from a few dozen residues for small domains to over a thousand for large multi-domain proteins.

Q: What do the rendered images show?
A: The six renders are orthographic views along the three Cartesian axes in both directions. Representation (cartoon, sticks, or surface) and color scheme (sequence-rainbow or by-chain) vary across proteins so the training set covers all the common visualization conventions.

Q: What do the diagnostic plots show?
A: Plot images: a contact map (which residues are close in 3D, as an N×N binary image), a Ramachandran scatter (backbone torsion angles, revealing secondary-structure composition at a glance), and — for AlphaFold structures — a PAE heatmap (pairwise prediction confide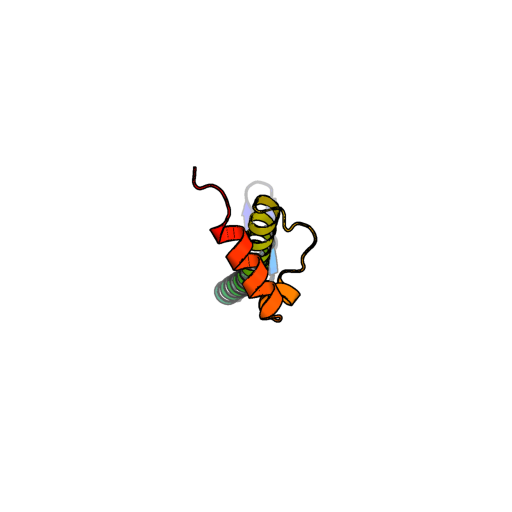nce).

Q: How mobile is each atom in the crystal?
A: B-factor (Debye–Waller factor) reflects atomic displacement in the crystal lattice. It is an experimental observable (units Å²), not a prediction; low values mean the atom is pinned down, high values mean it moves or is heterogeneous across the crystal.

Q: Where is each backbone atom in 3D?
A: The mmCIF table is the protein's shape written out atom by atom. For each backbone N, Cα, C, and carbonyl O, it records an (x, y, z) coordinate triple in Å plus the residue type, chain letter, and residue number.